Protein AF-A0A9D7MP24-F1 (afdb_monomer)

Nearest PDB structures (foldseek):
  4wk0-assembly1_A  TM=8.239E-01  e=1.417E-07  Homo sapiens
  4irz-assembly1_A  TM=7.340E-01  e=1.316E-05  Oryctolagus cuniculus
  3k6s-assembly5_E  TM=7.641E-01  e=1.380E-04  Homo sapiens
  3k6s-assembly2_C  TM=7.588E-01  e=1.305E-04  Homo sapiens
  3k6s-assembly1_A  TM=7.641E-01  e=1.380E-04  Homo sapiens

Mean predicted aligned error: 7.31 Å

Solvent-accessible surface area (backbone atoms only — not comparable to full-atom values): 7195 Å² total; per-residue (Å²): 55,63,65,81,84,46,76,63,47,64,44,49,39,21,71,38,76,70,19,12,10,23,34,35,34,32,63,41,57,94,81,53,73,94,66,66,76,42,72,37,69,39,95,43,65,56,19,21,15,14,68,39,48,44,76,37,32,30,63,82,71,83,79,21,39,14,36,34,36,25,14,64,32,26,76,66,19,10,10,31,39,33,33,25,59,34,32,90,77,58,66,73,64,68,75,42,78,48,70,40,93,44,66,49,20,43,31,41,79,45,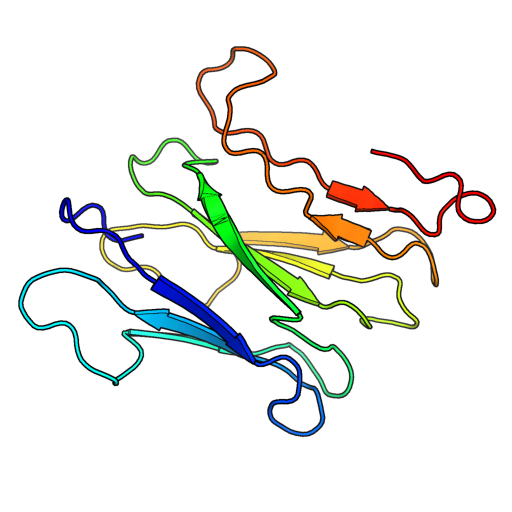93,48,83,44,55,80,88,70,83,83,37,30,37,79,48,57,30,24,44,35,34,82,85,63,65,40,45,115

Structure (mmCIF, N/CA/C/O backbone):
data_AF-A0A9D7MP24-F1
#
_entry.id   AF-A0A9D7MP24-F1
#
loop_
_atom_site.group_PDB
_atom_site.id
_atom_site.type_symbol
_atom_site.label_atom_id
_atom_site.label_alt_id
_atom_site.label_comp_id
_atom_site.label_asym_id
_atom_site.label_entity_id
_atom_site.label_seq_id
_atom_site.pdbx_PDB_ins_code
_atom_site.Cartn_x
_atom_site.Cartn_y
_atom_site.Cartn_z
_atom_site.occupancy
_atom_site.B_iso_or_equiv
_atom_site.auth_seq_id
_atom_site.auth_comp_id
_atom_site.auth_asym_id
_atom_site.auth_atom_id
_atom_site.pdbx_PDB_model_num
ATOM 1 N N . MET A 1 1 ? -8.376 2.097 7.662 1.00 73.56 1 MET A N 1
ATOM 2 C CA . MET A 1 1 ? -8.666 0.735 8.103 1.00 73.56 1 MET A CA 1
ATOM 3 C C . MET A 1 1 ? -9.767 0.889 9.137 1.00 73.56 1 MET A C 1
ATOM 5 O O . MET A 1 1 ? -9.952 2.012 9.595 1.00 73.56 1 MET A O 1
ATOM 9 N N . ASN A 1 2 ? -10.610 -0.112 9.349 1.00 84.00 2 ASN A N 1
ATOM 10 C CA . ASN A 1 2 ? -12.075 0.028 9.493 1.00 84.00 2 ASN A CA 1
ATOM 11 C C . ASN A 1 2 ? -12.616 0.881 10.678 1.00 84.00 2 ASN A C 1
ATOM 13 O O . ASN A 1 2 ? -13.832 0.991 10.835 1.00 84.00 2 ASN A O 1
ATOM 17 N N . ALA A 1 3 ? -11.738 1.485 11.484 1.00 84.50 3 ALA A N 1
ATOM 18 C CA . ALA A 1 3 ? -12.011 2.347 12.631 1.00 84.50 3 ALA A CA 1
ATOM 19 C C . ALA A 1 3 ? -12.870 1.679 13.713 1.00 84.50 3 ALA A C 1
ATOM 21 O O . ALA A 1 3 ? -13.580 2.348 14.466 1.00 84.50 3 ALA A O 1
ATOM 22 N N . ASP A 1 4 ? -12.773 0.354 13.843 1.00 87.25 4 ASP A N 1
ATOM 23 C CA . ASP A 1 4 ? -13.480 -0.411 14.873 1.00 87.25 4 ASP A CA 1
ATOM 24 C C . ASP A 1 4 ? -12.814 -0.342 16.266 1.00 87.25 4 ASP A C 1
ATOM 26 O O . ASP A 1 4 ? -13.296 -0.933 17.237 1.00 87.25 4 ASP A O 1
ATOM 30 N N . GLY A 1 5 ? -11.718 0.413 16.383 1.00 86.44 5 GLY A N 1
ATOM 31 C CA . GLY A 1 5 ? -10.936 0.566 17.608 1.00 86.44 5 GLY A CA 1
ATOM 32 C C . GLY A 1 5 ? -9.935 -0.565 17.858 1.00 86.44 5 GLY A C 1
ATOM 33 O O . GLY A 1 5 ? -9.275 -0.561 18.901 1.00 86.44 5 GLY A O 1
ATOM 34 N N . CYS A 1 6 ? -9.795 -1.509 16.927 1.00 88.12 6 CYS A N 1
ATOM 35 C CA . CYS A 1 6 ? -8.789 -2.559 16.949 1.00 88.12 6 CYS A CA 1
ATOM 36 C C . CYS A 1 6 ? -7.674 -2.270 15.927 1.00 88.12 6 CYS A C 1
ATOM 38 O O . CYS A 1 6 ? -7.926 -1.703 14.868 1.00 88.12 6 CYS A O 1
ATOM 40 N N . PRO A 1 7 ? -6.414 -2.639 16.223 1.00 89.00 7 PRO A N 1
ATOM 41 C CA . PRO A 1 7 ? -5.346 -2.552 15.233 1.00 89.00 7 PRO A CA 1
ATOM 42 C C . PRO A 1 7 ? -5.554 -3.557 14.095 1.00 89.00 7 PRO A C 1
ATOM 44 O O . PRO A 1 7 ? -5.613 -4.762 14.343 1.00 89.00 7 PRO A O 1
ATOM 47 N N . ASP A 1 8 ? -5.588 -3.054 12.867 1.00 91.38 8 ASP A N 1
ATOM 48 C CA . ASP A 1 8 ? -5.648 -3.836 11.632 1.00 91.38 8 ASP A CA 1
ATOM 49 C C . ASP A 1 8 ? -4.237 -4.193 11.120 1.00 91.38 8 ASP A C 1
ATOM 51 O O . ASP A 1 8 ? -3.2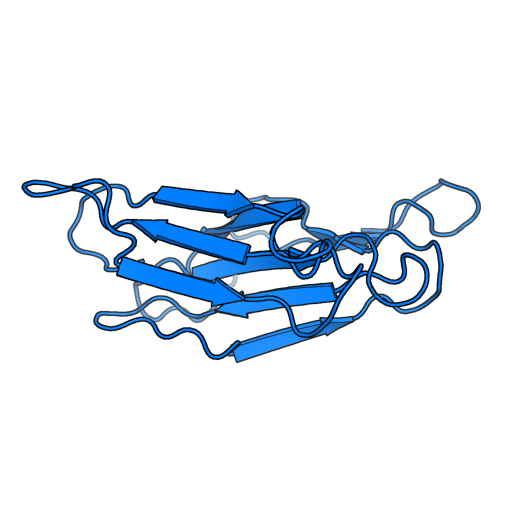34 -3.590 11.520 1.00 91.38 8 ASP A O 1
ATOM 55 N N . VAL A 1 9 ? -4.132 -5.188 10.233 1.00 92.75 9 VAL A N 1
ATOM 56 C CA . VAL A 1 9 ? -2.850 -5.709 9.725 1.00 92.75 9 VAL A CA 1
ATOM 57 C C . VAL A 1 9 ? -2.792 -5.644 8.203 1.00 92.75 9 VAL A C 1
ATOM 59 O O . VAL A 1 9 ? -3.650 -6.193 7.517 1.00 92.75 9 VAL A O 1
ATOM 62 N N . ILE A 1 10 ? -1.718 -5.057 7.668 1.00 94.31 10 ILE A N 1
ATOM 63 C CA . ILE A 1 10 ? -1.395 -5.068 6.237 1.00 94.31 10 ILE A CA 1
ATOM 64 C C . ILE A 1 10 ? -0.138 -5.907 5.975 1.00 94.31 10 ILE A C 1
ATOM 66 O O . ILE A 1 10 ? 0.874 -5.773 6.663 1.00 94.31 10 ILE A O 1
ATOM 70 N N . VAL A 1 11 ? -0.196 -6.796 4.981 1.00 95.44 11 VAL A N 1
ATOM 71 C CA . VAL A 1 11 ? 0.903 -7.707 4.625 1.00 95.44 11 VAL A CA 1
ATOM 72 C C . VAL A 1 11 ? 1.187 -7.650 3.130 1.00 95.44 11 VAL A C 1
ATOM 74 O O . VAL A 1 11 ? 0.303 -7.908 2.316 1.00 95.44 11 VAL A O 1
ATOM 77 N N . GLY A 1 12 ? 2.438 -7.375 2.766 1.00 95.56 12 GLY A N 1
ATOM 78 C CA . GLY A 1 12 ? 2.9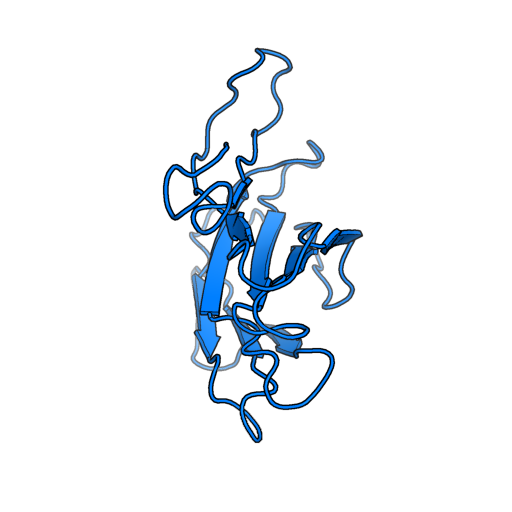23 -7.427 1.387 1.00 95.56 12 GLY A CA 1
ATOM 79 C C . GLY A 1 12 ? 3.400 -8.821 0.961 1.00 95.56 12 GLY A C 1
ATOM 80 O O . GLY A 1 12 ? 3.993 -9.563 1.744 1.00 95.56 12 GLY A O 1
ATOM 81 N N . ALA A 1 13 ? 3.167 -9.176 -0.301 1.00 96.81 13 ALA A N 1
ATOM 82 C CA . ALA A 1 13 ? 3.636 -10.403 -0.942 1.00 96.81 13 ALA A CA 1
ATOM 83 C C . ALA A 1 13 ? 4.104 -10.114 -2.376 1.00 96.81 13 ALA A C 1
ATOM 85 O O . ALA A 1 13 ? 3.481 -10.529 -3.357 1.00 96.81 13 ALA A O 1
ATOM 86 N N . TYR A 1 14 ? 5.220 -9.398 -2.490 1.00 94.44 14 TYR A N 1
ATOM 87 C CA . TYR A 1 14 ? 5.747 -8.892 -3.759 1.00 94.44 14 TYR A CA 1
ATOM 88 C C . TYR A 1 14 ? 6.079 -9.971 -4.802 1.00 94.44 14 TYR A C 1
ATOM 90 O O . TYR A 1 14 ? 5.935 -9.723 -5.993 1.00 94.44 14 TYR A O 1
ATOM 98 N N . SER A 1 15 ? 6.444 -11.194 -4.395 1.00 95.81 15 SER A N 1
ATOM 99 C CA . SER A 1 15 ? 6.733 -12.300 -5.330 1.00 95.81 15 SER A CA 1
ATOM 100 C C . SER A 1 15 ? 5.494 -13.056 -5.831 1.00 95.81 15 SER A C 1
ATOM 102 O O . SER A 1 15 ? 5.625 -14.045 -6.556 1.00 95.81 15 SER A O 1
ATOM 104 N N . TYR A 1 16 ? 4.277 -12.653 -5.445 1.00 97.12 16 TYR A N 1
ATOM 105 C CA . TYR A 1 16 ? 3.057 -13.342 -5.872 1.00 97.12 16 TYR A CA 1
ATOM 106 C C . TYR A 1 16 ? 2.886 -13.311 -7.399 1.00 97.12 16 TYR A C 1
ATOM 108 O O . TYR A 1 16 ? 3.014 -12.259 -8.019 1.00 97.12 16 TYR A O 1
ATOM 116 N N . GLY A 1 17 ? 2.531 -14.456 -7.997 1.00 94.69 17 GLY A N 1
ATOM 117 C CA . GLY A 1 17 ? 2.087 -14.544 -9.392 1.00 94.69 17 GLY A CA 1
ATOM 118 C C . GLY A 1 17 ? 3.085 -13.965 -10.397 1.00 94.69 17 GLY A C 1
ATOM 119 O O . GLY A 1 17 ? 2.761 -12.996 -11.073 1.00 94.69 17 GLY A O 1
ATOM 120 N N . ASN A 1 18 ? 4.290 -14.538 -10.491 1.00 95.50 18 ASN A N 1
ATOM 121 C CA . ASN A 1 18 ? 5.389 -14.021 -11.326 1.00 95.50 18 ASN A CA 1
ATOM 122 C C . ASN A 1 18 ? 5.719 -12.558 -11.003 1.00 95.50 18 ASN A C 1
ATOM 124 O O . ASN A 1 18 ? 5.756 -11.708 -11.890 1.00 95.50 18 ASN A O 1
ATOM 128 N N . ASN A 1 19 ? 5.880 -12.267 -9.710 1.00 95.19 19 ASN A N 1
ATOM 129 C CA . ASN A 1 19 ? 6.183 -10.926 -9.217 1.00 95.19 19 ASN A CA 1
ATOM 130 C C . ASN A 1 19 ? 5.143 -9.867 -9.624 1.00 95.19 19 ASN A C 1
ATOM 132 O O . ASN A 1 19 ? 5.448 -8.678 -9.657 1.00 95.19 19 ASN A O 1
ATOM 136 N N . THR A 1 20 ? 3.905 -10.277 -9.926 1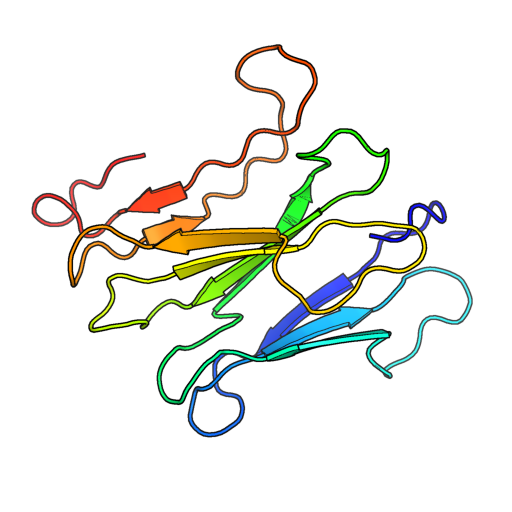.00 95.88 20 THR A N 1
ATOM 137 C CA . THR A 1 20 ? 2.790 -9.329 -10.030 1.00 95.88 20 THR A CA 1
ATOM 138 C C . THR A 1 20 ? 2.592 -8.618 -8.696 1.00 95.88 20 THR A C 1
ATOM 140 O O . THR A 1 20 ? 2.409 -7.406 -8.646 1.00 95.88 20 THR A O 1
ATOM 143 N N . GLY A 1 21 ? 2.719 -9.376 -7.606 1.00 97.44 21 GLY A N 1
ATOM 144 C CA . GLY A 1 21 ? 2.671 -8.854 -6.253 1.00 97.44 21 GLY A CA 1
ATOM 145 C C . GLY A 1 21 ? 1.251 -8.668 -5.717 1.00 97.44 21 GLY A C 1
ATOM 146 O O . GLY A 1 21 ? 0.277 -8.549 -6.468 1.00 97.44 21 GLY A O 1
ATOM 147 N N . ARG A 1 22 ? 1.128 -8.694 -4.388 1.00 97.69 22 ARG A N 1
ATOM 148 C CA . ARG A 1 22 ? -0.126 -8.502 -3.645 1.00 97.69 22 ARG A CA 1
ATOM 149 C C . ARG A 1 22 ? 0.102 -7.782 -2.325 1.00 97.69 22 ARG A C 1
ATOM 151 O O . ARG A 1 22 ? 1.172 -7.904 -1.735 1.00 97.69 22 ARG A O 1
ATOM 158 N N . ALA A 1 23 ? -0.946 -7.134 -1.833 1.00 97.50 23 ALA A N 1
ATOM 159 C CA . ALA A 1 23 ? -1.081 -6.729 -0.443 1.00 97.50 23 ALA A CA 1
ATOM 160 C C . ALA A 1 23 ? -2.399 -7.276 0.126 1.00 97.50 23 ALA A C 1
ATOM 162 O O . ALA A 1 23 ? -3.417 -7.316 -0.569 1.00 97.50 23 ALA A O 1
ATOM 163 N N . TYR A 1 24 ? -2.355 -7.725 1.375 1.00 97.19 24 TYR A N 1
ATOM 164 C CA . TYR A 1 24 ? -3.475 -8.322 2.096 1.00 97.19 24 TYR A CA 1
ATOM 165 C C . TYR A 1 24 ? -3.783 -7.483 3.326 1.00 97.19 24 TYR A C 1
ATOM 167 O O . TYR A 1 24 ? -2.876 -7.237 4.122 1.00 97.19 24 TYR A O 1
ATOM 175 N N . LEU A 1 25 ? -5.040 -7.090 3.482 1.00 95.44 25 LEU A N 1
ATOM 176 C CA . LEU A 1 25 ? -5.561 -6.457 4.687 1.00 95.44 25 LEU A CA 1
ATOM 177 C C . LEU A 1 25 ? -6.318 -7.498 5.510 1.00 95.44 25 LEU A C 1
ATOM 179 O O . LEU A 1 25 ? -7.112 -8.261 4.957 1.00 95.44 25 LEU A O 1
ATOM 183 N N . TYR A 1 26 ? -6.077 -7.486 6.813 1.00 94.94 26 TYR A N 1
ATOM 184 C CA . TYR A 1 26 ? -6.811 -8.252 7.809 1.00 94.94 26 TYR A CA 1
ATOM 185 C C . TYR A 1 26 ? -7.321 -7.283 8.870 1.00 94.94 26 TYR A C 1
ATOM 187 O O . TYR A 1 26 ? -6.524 -6.539 9.451 1.00 94.94 26 TYR A O 1
ATOM 195 N N . PHE A 1 27 ? -8.622 -7.298 9.126 1.00 93.56 27 PHE A N 1
ATOM 196 C CA . PHE A 1 27 ? -9.220 -6.551 10.213 1.00 93.56 27 PHE A CA 1
ATOM 197 C C . PHE A 1 27 ? -8.881 -7.202 11.550 1.00 93.56 27 PHE A C 1
ATOM 199 O O . PHE A 1 27 ? -8.869 -8.428 11.705 1.00 93.56 27 PHE A O 1
ATOM 206 N N . GLY A 1 28 ? -8.541 -6.358 12.514 1.00 91.62 28 GLY A N 1
ATOM 207 C CA . GLY A 1 28 ? -8.189 -6.770 13.856 1.00 91.62 28 GLY A CA 1
ATOM 208 C C . GLY A 1 28 ? -9.398 -7.138 14.710 1.00 91.62 28 GLY A C 1
ATOM 209 O O . GLY A 1 28 ? -10.537 -7.254 14.267 1.00 91.62 28 GLY A O 1
ATOM 210 N N . GLY A 1 29 ? -9.138 -7.308 16.004 1.00 90.75 29 GLY A N 1
ATOM 211 C CA . GLY A 1 29 ? -10.193 -7.447 17.002 1.00 90.75 29 GLY A CA 1
ATOM 212 C C . GLY A 1 29 ? -10.713 -8.869 17.200 1.00 90.75 29 GLY A C 1
ATOM 213 O O . GLY A 1 29 ? -10.054 -9.872 16.917 1.00 90.75 29 GLY A O 1
ATOM 214 N N . ASN A 1 30 ? -11.893 -8.962 17.816 1.00 88.19 30 ASN A N 1
ATOM 215 C CA . ASN A 1 30 ? -12.472 -10.244 18.200 1.00 88.19 30 ASN A CA 1
ATOM 216 C C . ASN A 1 30 ? -13.083 -10.939 16.979 1.00 88.19 30 ASN A C 1
ATOM 218 O O . ASN A 1 30 ? -14.106 -10.494 16.467 1.00 88.19 30 ASN A O 1
ATOM 222 N N . GLY A 1 31 ? -12.487 -12.055 16.564 1.00 84.56 31 GLY A N 1
ATOM 223 C CA . GLY A 1 31 ? -12.873 -12.758 15.339 1.00 84.56 31 GLY A CA 1
ATOM 224 C C . GLY A 1 31 ? -11.868 -12.625 14.200 1.00 84.56 31 GLY A C 1
ATOM 225 O O . GLY A 1 31 ? -12.124 -13.197 13.148 1.00 84.56 31 GLY A O 1
ATOM 226 N N . MET A 1 32 ? -10.729 -11.952 14.422 1.00 91.00 32 MET A N 1
ATOM 227 C CA . MET A 1 32 ? -9.598 -11.989 13.495 1.00 91.00 32 MET A CA 1
ATOM 228 C C . MET A 1 32 ? -9.236 -13.440 13.153 1.00 91.00 32 MET A C 1
ATOM 230 O O . MET A 1 32 ? -9.070 -14.283 14.045 1.00 91.00 32 MET A O 1
ATOM 234 N N . ASP A 1 33 ? -9.088 -13.719 11.863 1.00 94.12 33 ASP A N 1
ATOM 235 C CA . ASP A 1 33 ? -8.690 -15.021 11.347 1.00 94.12 33 ASP A CA 1
ATOM 236 C C . ASP A 1 33 ? -7.584 -14.889 10.281 1.00 94.12 33 ASP A C 1
ATOM 238 O O . ASP A 1 33 ? -6.861 -13.894 10.223 1.00 94.12 33 ASP A O 1
ATOM 242 N N . ASN A 1 34 ? -7.356 -15.954 9.510 1.00 92.94 34 ASN A N 1
ATOM 243 C CA . ASN A 1 34 ? -6.347 -15.992 8.451 1.00 92.94 34 ASN A CA 1
ATOM 244 C C . ASN A 1 34 ? -6.937 -15.812 7.043 1.00 92.94 34 ASN A C 1
ATOM 246 O O . ASN A 1 34 ? -6.268 -16.133 6.055 1.00 92.94 34 ASN A O 1
ATOM 250 N N . VAL A 1 35 ? -8.178 -15.344 6.943 1.00 95.56 35 VAL A N 1
ATOM 251 C CA . VAL A 1 35 ? -8.834 -14.976 5.695 1.00 95.56 35 VAL A CA 1
ATOM 252 C C . VAL A 1 35 ? -8.656 -13.474 5.518 1.00 95.56 35 VAL A C 1
ATOM 254 O O . VAL A 1 35 ? -9.019 -12.690 6.380 1.00 95.56 35 VAL A O 1
ATOM 257 N N . ALA A 1 36 ? -8.048 -13.066 4.406 1.00 95.62 36 ALA A N 1
ATOM 258 C CA . ALA A 1 36 ? -7.868 -11.647 4.128 1.00 95.62 36 ALA A CA 1
ATOM 259 C C . ALA A 1 36 ? -9.224 -10.986 3.858 1.00 95.62 36 ALA A C 1
ATOM 261 O O . ALA A 1 36 ? -9.974 -11.456 2.997 1.00 95.62 36 ALA A O 1
ATOM 262 N N . ASP A 1 37 ? -9.490 -9.876 4.540 1.00 95.00 37 ASP A N 1
ATOM 263 C CA . ASP A 1 37 ? -10.690 -9.062 4.346 1.00 95.00 37 ASP A CA 1
ATOM 264 C C . ASP A 1 37 ? -10.640 -8.291 3.027 1.00 95.00 37 ASP A C 1
ATOM 266 O O . ASP A 1 37 ? -11.659 -8.109 2.360 1.00 95.00 37 ASP A O 1
ATOM 270 N N . LEU A 1 38 ? -9.438 -7.885 2.608 1.00 96.38 38 LEU A N 1
ATOM 271 C CA . LEU A 1 38 ? -9.218 -7.233 1.324 1.00 96.38 38 LEU A CA 1
ATOM 272 C C . LEU A 1 38 ? -7.901 -7.686 0.691 1.00 96.38 38 LEU A C 1
ATOM 274 O O . LEU A 1 38 ? -6.874 -7.839 1.355 1.00 96.38 38 LEU A O 1
ATOM 278 N N . ILE A 1 39 ? -7.933 -7.884 -0.629 1.00 97.75 39 ILE A N 1
ATOM 279 C CA . ILE A 1 39 ? -6.765 -8.251 -1.431 1.00 97.75 39 ILE A CA 1
ATOM 280 C C . ILE A 1 39 ? -6.581 -7.219 -2.541 1.00 97.75 39 ILE A C 1
ATOM 282 O O . ILE A 1 39 ? -7.408 -7.108 -3.450 1.00 97.75 39 ILE A O 1
ATOM 286 N N . ME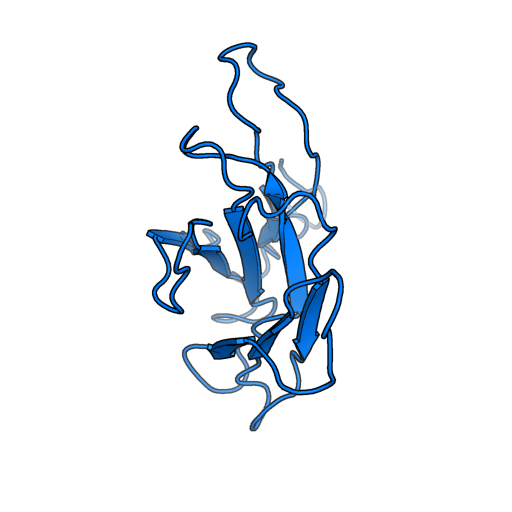T A 1 40 ? -5.446 -6.530 -2.504 1.00 97.88 40 MET A N 1
ATOM 287 C CA . MET A 1 40 ? -4.967 -5.655 -3.572 1.00 97.88 40 MET A CA 1
ATOM 288 C C . MET A 1 40 ? -3.929 -6.419 -4.397 1.00 97.88 40 MET A C 1
ATOM 290 O O . MET A 1 40 ? -3.036 -7.063 -3.841 1.00 97.88 40 MET A O 1
ATOM 294 N N . THR A 1 41 ? -4.054 -6.402 -5.724 1.00 97.06 41 THR A N 1
ATOM 295 C CA . THR A 1 41 ? -3.154 -7.127 -6.640 1.00 97.06 41 THR A CA 1
ATOM 296 C C . THR A 1 41 ? -2.492 -6.142 -7.591 1.00 97.06 41 THR A C 1
ATOM 298 O O . THR A 1 41 ? -3.164 -5.246 -8.092 1.00 97.06 41 THR A O 1
ATOM 301 N N . GLY A 1 42 ? -1.194 -6.322 -7.842 1.00 94.50 42 GLY A N 1
ATOM 302 C CA . GLY A 1 42 ? -0.457 -5.486 -8.785 1.00 94.50 42 GLY A CA 1
ATOM 303 C C . GLY A 1 42 ? -0.976 -5.589 -10.221 1.00 94.50 42 GLY A C 1
ATOM 304 O O . GLY A 1 42 ? -1.630 -6.559 -10.606 1.00 94.50 42 GLY A O 1
ATOM 305 N N . GLU A 1 43 ? -0.665 -4.571 -11.021 1.00 92.88 43 GLU A N 1
ATOM 306 C CA . GLU A 1 43 ? -1.219 -4.383 -12.368 1.00 92.88 43 GLU A CA 1
ATOM 307 C C . GLU A 1 43 ? -0.624 -5.335 -13.422 1.00 92.88 43 GLU A C 1
ATOM 309 O O . GLU A 1 43 ? -1.252 -5.590 -14.452 1.00 92.88 43 GLU A O 1
ATOM 314 N N . GLY A 1 44 ? 0.574 -5.880 -13.187 1.00 90.81 44 GLY A N 1
ATOM 315 C CA . GLY A 1 44 ? 1.256 -6.759 -14.136 1.00 90.81 44 GLY A CA 1
ATOM 316 C C . GLY A 1 44 ? 2.467 -7.478 -13.549 1.00 90.81 44 GLY A C 1
ATOM 317 O O . GLY A 1 44 ? 2.912 -7.159 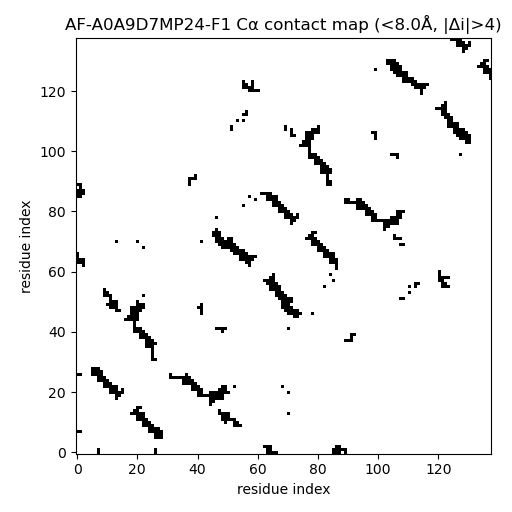-12.453 1.00 90.81 44 GLY A O 1
ATOM 318 N N . ILE A 1 45 ? 2.990 -8.458 -14.289 1.00 93.44 45 ILE A N 1
ATOM 319 C CA . ILE A 1 45 ? 4.163 -9.261 -13.904 1.00 93.44 45 ILE A CA 1
ATOM 320 C C . ILE A 1 45 ? 5.408 -8.395 -13.683 1.00 93.44 45 ILE A C 1
ATOM 322 O O . ILE A 1 45 ? 5.547 -7.342 -14.302 1.00 93.44 45 ILE A O 1
ATOM 326 N N . ASP A 1 46 ? 6.317 -8.852 -12.820 1.00 90.88 46 ASP A N 1
ATOM 327 C CA . ASP A 1 46 ? 7.575 -8.151 -12.510 1.00 90.88 46 ASP A CA 1
ATOM 328 C C . ASP A 1 46 ? 7.397 -6.701 -12.027 1.00 90.88 46 ASP A C 1
ATOM 330 O O . ASP A 1 46 ? 8.292 -5.880 -12.162 1.00 90.88 46 ASP A O 1
ATOM 334 N N . ASN A 1 47 ? 6.249 -6.378 -11.422 1.00 89.81 47 ASN A N 1
ATOM 335 C CA . ASN A 1 47 ? 5.982 -5.064 -10.820 1.00 89.81 47 ASN A CA 1
ATOM 336 C C . ASN A 1 47 ? 6.325 -5.026 -9.323 1.00 89.81 47 ASN A C 1
ATOM 338 O O . ASN A 1 47 ? 6.562 -3.955 -8.770 1.00 89.81 47 ASN A O 1
ATOM 342 N N . TYR A 1 48 ? 6.347 -6.189 -8.662 1.00 92.88 48 TYR A N 1
ATOM 343 C CA . TYR A 1 48 ? 6.683 -6.344 -7.246 1.00 92.88 48 TYR A CA 1
ATOM 344 C C . TYR A 1 48 ? 5.765 -5.521 -6.323 1.00 92.88 48 TYR A C 1
ATOM 346 O O . TYR A 1 48 ? 6.200 -4.966 -5.315 1.00 92.88 48 TYR A O 1
ATOM 354 N N . PHE A 1 49 ? 4.468 -5.445 -6.653 1.00 95.00 49 PHE A N 1
ATOM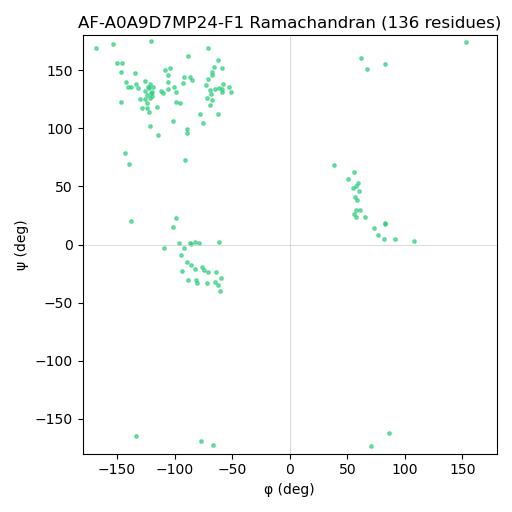 355 C CA . PHE A 1 49 ? 3.464 -4.776 -5.821 1.00 95.00 49 PHE A CA 1
ATOM 356 C C . PHE A 1 49 ? 3.386 -5.399 -4.419 1.00 95.00 49 PHE A C 1
ATOM 358 O O . PHE A 1 49 ? 3.330 -6.620 -4.264 1.00 95.00 49 PHE A O 1
ATOM 365 N N . GLY A 1 50 ? 3.356 -4.568 -3.382 1.00 94.12 50 GLY A N 1
ATOM 366 C CA . GLY A 1 50 ? 3.455 -5.031 -1.999 1.00 94.12 50 GLY A CA 1
ATOM 367 C C . GLY A 1 50 ? 4.894 -5.277 -1.545 1.00 94.12 50 GLY A C 1
ATOM 368 O O . GLY A 1 50 ? 5.098 -5.977 -0.555 1.00 94.12 50 GLY A O 1
ATOM 369 N N . ALA A 1 51 ? 5.893 -4.721 -2.243 1.00 90.75 51 ALA A N 1
ATOM 370 C CA . ALA A 1 51 ? 7.266 -4.622 -1.733 1.00 90.75 51 ALA A CA 1
ATOM 371 C C . ALA A 1 51 ? 7.318 -3.747 -0.472 1.00 90.75 51 ALA A C 1
ATOM 373 O O . ALA A 1 51 ? 8.033 -4.048 0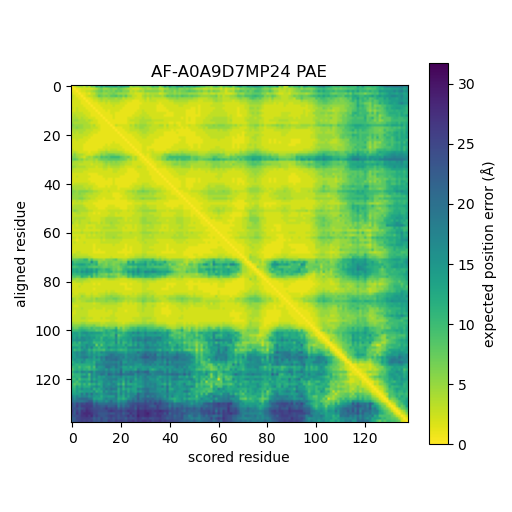.482 1.00 90.75 51 ALA A O 1
ATOM 374 N N . TYR A 1 52 ? 6.464 -2.723 -0.449 1.00 88.25 52 TYR A N 1
ATOM 375 C CA . TYR A 1 52 ? 6.155 -1.914 0.718 1.00 88.25 52 TYR A CA 1
ATOM 376 C C . TYR A 1 52 ? 4.641 -1.919 0.910 1.00 88.25 52 TYR A C 1
ATOM 378 O O . TYR A 1 52 ? 3.910 -1.726 -0.058 1.00 88.25 52 TYR A O 1
ATOM 386 N N . ALA A 1 53 ? 4.162 -2.160 2.126 1.00 91.12 53 ALA A N 1
ATOM 387 C CA . ALA A 1 53 ? 2.745 -2.082 2.462 1.00 91.12 53 ALA A CA 1
ATOM 388 C C . ALA A 1 53 ? 2.616 -1.597 3.908 1.00 91.12 53 ALA A C 1
ATOM 390 O O . ALA A 1 53 ? 3.208 -2.202 4.804 1.00 91.12 53 ALA A O 1
ATOM 391 N N . ASN A 1 54 ? 1.908 -0.490 4.128 1.00 89.25 54 ASN A N 1
ATOM 392 C CA . ASN A 1 54 ? 1.769 0.128 5.447 1.00 89.25 54 ASN A CA 1
ATOM 393 C C . ASN A 1 54 ? 0.461 0.929 5.560 1.00 89.25 54 ASN A C 1
ATOM 395 O O . ASN A 1 54 ? -0.250 1.112 4.571 1.00 89.25 54 ASN A O 1
ATOM 399 N N . THR A 1 55 ? 0.163 1.410 6.766 1.00 86.88 55 THR A N 1
ATOM 400 C CA . THR A 1 55 ? -0.790 2.509 6.964 1.00 86.88 55 THR A CA 1
ATOM 401 C C . THR A 1 55 ? -0.178 3.818 6.461 1.00 86.88 55 THR A C 1
ATOM 403 O O . THR A 1 55 ? 1.030 4.025 6.605 1.00 86.88 55 THR A O 1
ATOM 406 N N . ALA A 1 56 ? -0.998 4.666 5.848 1.00 84.88 56 ALA A N 1
ATOM 407 C CA . ALA A 1 56 ? -0.638 6.017 5.421 1.00 84.88 56 ALA A CA 1
ATOM 408 C C . ALA A 1 56 ? -1.057 7.087 6.449 1.00 84.88 56 ALA A C 1
ATOM 410 O O . ALA A 1 56 ? -0.864 8.272 6.208 1.00 84.88 56 ALA A O 1
ATOM 411 N N . GLY A 1 57 ? -1.653 6.677 7.577 1.00 86.00 57 GLY A N 1
ATOM 412 C CA . GLY A 1 57 ? -2.437 7.596 8.400 1.00 86.00 57 GLY A CA 1
ATOM 413 C C . GLY A 1 57 ? -3.744 7.968 7.699 1.00 86.00 57 GLY A C 1
ATOM 414 O O . GLY A 1 57 ? -4.090 7.365 6.696 1.00 86.00 57 GLY A O 1
ATOM 415 N N . ASP A 1 58 ? -4.502 8.899 8.256 1.00 88.31 58 ASP A N 1
ATOM 416 C CA . ASP A 1 58 ? -5.730 9.407 7.630 1.00 88.31 58 ASP A CA 1
ATOM 417 C C . ASP A 1 58 ? -5.353 10.606 6.740 1.00 88.31 58 ASP A C 1
ATOM 419 O O . ASP A 1 58 ? -5.133 11.713 7.241 1.00 88.31 58 ASP A O 1
ATOM 423 N N . VAL A 1 59 ? -5.151 10.358 5.441 1.00 87.19 59 VAL A N 1
ATOM 424 C CA . VAL A 1 59 ? -4.662 11.353 4.469 1.00 87.19 59 VAL A CA 1
ATOM 425 C C . VAL A 1 59 ? -5.801 12.136 3.821 1.00 87.19 59 VAL A C 1
ATOM 427 O O . VAL A 1 59 ? -5.566 13.176 3.206 1.00 87.19 59 VAL A O 1
ATOM 430 N N . ASN A 1 60 ? -7.040 11.656 3.949 1.00 88.62 60 ASN A N 1
ATOM 431 C CA . ASN A 1 60 ? -8.233 12.321 3.426 1.00 88.62 60 ASN A CA 1
ATOM 432 C C . ASN A 1 60 ? -9.143 12.913 4.531 1.00 88.62 60 ASN A C 1
ATOM 434 O O . ASN A 1 60 ? -10.115 13.602 4.204 1.00 88.62 60 ASN A O 1
ATOM 438 N N . ASN A 1 61 ? -8.795 12.709 5.808 1.00 88.00 61 ASN A N 1
ATOM 439 C CA . ASN A 1 61 ? -9.498 13.156 7.017 1.00 88.00 61 ASN A CA 1
ATOM 440 C C . ASN A 1 61 ? -10.950 12.668 7.094 1.00 88.00 61 ASN A C 1
ATOM 442 O O . ASN A 1 61 ? -11.866 13.414 7.463 1.00 88.00 61 ASN A O 1
ATOM 446 N N . ASP A 1 62 ? -11.177 11.414 6.711 1.00 90.00 62 ASP A N 1
ATOM 447 C CA . ASP A 1 62 ? -12.482 10.765 6.813 1.00 90.00 62 ASP A CA 1
ATOM 448 C C . ASP A 1 62 ? -12.683 10.003 8.138 1.00 90.00 62 ASP A C 1
ATOM 450 O O . ASP A 1 62 ? -13.783 9.510 8.422 1.00 90.00 62 ASP A O 1
ATOM 454 N N . GLY A 1 63 ? -11.654 9.975 8.988 1.00 89.75 63 GLY A N 1
ATOM 455 C CA . GLY A 1 63 ? -11.620 9.289 10.273 1.00 89.75 63 GLY A CA 1
ATOM 456 C C . GLY A 1 63 ? -11.095 7.855 10.198 1.00 89.75 63 GLY A C 1
ATOM 457 O O . GLY A 1 63 ? -11.127 7.157 11.219 1.00 89.75 63 GLY A O 1
ATOM 458 N N . TYR A 1 64 ? -10.626 7.392 9.037 1.00 91.19 64 TYR A N 1
ATOM 459 C CA . TYR A 1 64 ? -10.110 6.044 8.825 1.00 91.19 64 TYR A CA 1
ATOM 460 C C . TYR A 1 64 ? -8.665 6.096 8.320 1.00 91.19 64 TYR A C 1
ATOM 462 O O . TYR A 1 64 ? -8.332 6.820 7.402 1.00 91.19 64 TYR A O 1
ATOM 470 N N . SER A 1 65 ? -7.773 5.265 8.872 1.00 90.12 65 SER A N 1
ATOM 471 C CA . SER A 1 65 ? -6.382 5.259 8.385 1.00 90.12 65 SER A CA 1
ATOM 472 C C . SER A 1 65 ? -6.254 4.676 6.974 1.00 90.12 65 SER A C 1
ATOM 474 O O . SER A 1 65 ? -6.533 3.504 6.752 1.00 90.12 65 SER A O 1
ATOM 476 N N . ASP A 1 66 ? -5.764 5.423 6.018 1.00 91.81 66 ASP A N 1
ATOM 477 C CA . ASP A 1 66 ? -5.554 4.978 4.652 1.00 91.81 66 ASP A CA 1
ATOM 478 C C . ASP A 1 66 ? -4.395 3.979 4.533 1.00 91.81 66 ASP A C 1
ATOM 480 O O . ASP A 1 66 ? -3.636 3.708 5.471 1.00 91.81 66 ASP A O 1
ATOM 484 N N . ILE A 1 67 ? -4.285 3.362 3.362 1.00 93.06 67 ILE A N 1
ATOM 485 C CA . ILE A 1 67 ? -3.339 2.291 3.065 1.00 93.06 67 ILE A CA 1
ATOM 486 C C . ILE A 1 67 ? -2.418 2.759 1.954 1.00 93.06 67 ILE A C 1
ATOM 488 O O . ILE A 1 67 ? -2.867 3.270 0.933 1.00 93.06 67 ILE A O 1
ATOM 492 N N . ILE A 1 68 ? -1.127 2.503 2.118 1.00 92.00 68 ILE A N 1
ATOM 493 C CA . ILE A 1 68 ? -0.111 2.788 1.114 1.00 92.00 68 ILE A CA 1
ATOM 494 C C . ILE A 1 68 ? 0.603 1.505 0.708 1.00 92.00 68 ILE A C 1
ATOM 496 O O . ILE A 1 68 ? 1.066 0.729 1.550 1.00 92.00 68 ILE A O 1
ATOM 500 N N . VAL A 1 69 ? 0.704 1.274 -0.601 1.00 93.38 69 VAL A N 1
ATOM 501 C CA . VAL A 1 69 ? 1.375 0.102 -1.170 1.00 93.38 69 VAL A CA 1
ATOM 502 C C . VAL A 1 69 ? 2.333 0.528 -2.275 1.00 93.38 69 VAL A C 1
ATOM 504 O O . VAL A 1 69 ? 1.982 1.330 -3.132 1.00 93.38 69 VAL A O 1
ATOM 507 N N . GLY A 1 70 ? 3.550 -0.010 -2.271 1.00 91.50 70 GLY A N 1
ATOM 508 C CA . GLY A 1 70 ? 4.573 0.255 -3.281 1.00 91.50 70 GLY A CA 1
ATOM 509 C C . GLY A 1 70 ? 4.823 -0.929 -4.218 1.00 91.50 70 GLY A C 1
ATOM 510 O O . GLY A 1 70 ? 4.686 -2.090 -3.824 1.00 91.50 70 GLY A O 1
ATOM 511 N N . ALA A 1 71 ? 5.226 -0.619 -5.448 1.00 91.12 71 ALA A N 1
ATOM 512 C CA . ALA A 1 71 ? 5.676 -1.546 -6.483 1.00 91.12 71 ALA A CA 1
ATOM 513 C C . ALA A 1 71 ? 7.109 -1.169 -6.900 1.00 91.12 71 ALA A C 1
ATOM 515 O O . ALA A 1 71 ? 7.299 -0.182 -7.611 1.00 91.12 71 ALA A O 1
ATOM 516 N N . ASP A 1 72 ? 8.097 -1.919 -6.400 1.00 81.31 72 ASP A N 1
ATOM 517 C CA . ASP A 1 72 ? 9.523 -1.529 -6.351 1.00 81.31 72 ASP A CA 1
ATOM 518 C C . ASP A 1 72 ? 10.330 -1.836 -7.629 1.00 81.31 72 ASP A C 1
ATOM 520 O O . ASP A 1 72 ? 11.521 -1.567 -7.699 1.00 81.31 72 ASP A O 1
ATOM 524 N N . GLU A 1 73 ? 9.695 -2.402 -8.655 1.00 77.88 73 GLU A N 1
ATOM 525 C CA . GLU A 1 73 ? 10.350 -2.680 -9.946 1.00 77.88 73 GLU A CA 1
ATOM 526 C C . GLU A 1 73 ? 9.447 -2.332 -11.134 1.00 77.88 73 GLU A C 1
ATOM 528 O O . GLU A 1 73 ? 9.638 -2.798 -12.259 1.00 77.88 73 GLU A O 1
ATOM 533 N N . PHE A 1 74 ? 8.441 -1.485 -10.901 1.00 72.88 74 PHE A N 1
ATOM 534 C CA . PHE A 1 74 ? 7.631 -0.973 -11.998 1.00 72.88 74 PHE A CA 1
ATOM 535 C C . PHE A 1 74 ? 8.525 -0.231 -13.006 1.00 72.88 74 PHE A C 1
ATOM 537 O O . PHE A 1 74 ? 9.326 0.608 -12.597 1.00 72.88 74 PHE A O 1
ATOM 544 N N . ASP A 1 75 ? 8.370 -0.562 -14.294 1.00 73.62 75 ASP A N 1
ATOM 545 C CA . ASP A 1 75 ? 9.045 0.044 -15.455 1.00 73.62 75 ASP A CA 1
ATOM 546 C C . ASP A 1 75 ? 10.523 0.414 -15.222 1.00 73.62 75 ASP A C 1
ATOM 548 O O . ASP A 1 75 ? 10.901 1.581 -15.195 1.00 73.62 75 ASP A O 1
ATOM 552 N N . HIS A 1 76 ? 11.385 -0.597 -15.066 1.00 76.88 76 HIS A N 1
ATOM 553 C CA . HIS A 1 76 ? 12.833 -0.405 -14.875 1.00 76.88 76 HIS A CA 1
ATOM 554 C C . HIS A 1 76 ? 13.167 0.424 -13.620 1.00 76.88 76 HIS A C 1
ATOM 556 O O . HIS A 1 76 ? 13.983 1.351 -13.657 1.00 76.88 76 HIS A O 1
ATOM 562 N N . SER A 1 77 ? 12.514 0.086 -12.507 1.00 75.56 77 SER A N 1
ATOM 563 C CA . SER A 1 77 ? 12.691 0.727 -11.201 1.00 75.56 77 SER A CA 1
ATOM 564 C C . SER A 1 77 ? 12.346 2.231 -11.185 1.00 75.56 77 SER A C 1
ATOM 566 O O . SER A 1 77 ? 12.920 3.001 -10.407 1.00 75.56 77 SER A O 1
ATOM 568 N N . THR A 1 78 ? 11.415 2.685 -12.043 1.00 74.69 78 THR A N 1
ATOM 569 C CA . THR A 1 78 ? 10.717 3.967 -11.807 1.00 74.69 78 THR A CA 1
ATOM 570 C C . THR A 1 78 ? 9.875 3.876 -10.539 1.00 74.69 78 THR A C 1
ATOM 572 O O . THR A 1 78 ? 9.726 4.862 -9.831 1.00 74.69 78 THR A O 1
ATOM 575 N N . ASN A 1 79 ? 9.355 2.680 -10.247 1.00 85.50 79 ASN A N 1
ATOM 576 C CA . ASN A 1 79 ? 8.454 2.355 -9.146 1.00 85.50 79 ASN A CA 1
ATOM 577 C C . ASN A 1 79 ? 7.102 3.088 -9.204 1.00 85.50 79 ASN A C 1
ATOM 579 O O . ASN A 1 79 ? 6.920 4.110 -9.872 1.00 85.50 79 ASN A O 1
ATOM 583 N N . LYS A 1 80 ? 6.122 2.534 -8.488 1.00 89.19 80 LYS A N 1
ATOM 584 C CA . LYS A 1 80 ? 4.802 3.139 -8.274 1.00 89.19 80 LYS A CA 1
ATOM 585 C C . LYS A 1 80 ? 4.399 3.047 -6.812 1.00 89.19 80 LYS A C 1
ATOM 587 O O . LYS A 1 80 ? 4.714 2.064 -6.143 1.00 89.19 80 LYS A O 1
ATOM 592 N N . VAL A 1 81 ? 3.648 4.037 -6.350 1.00 90.44 81 VAL A N 1
ATOM 593 C CA . VAL A 1 81 ? 3.010 4.058 -5.032 1.00 90.44 81 VAL A CA 1
ATOM 594 C C . VAL A 1 81 ? 1.511 4.239 -5.218 1.00 90.44 81 VAL A C 1
ATOM 596 O O . VAL A 1 81 ? 1.070 5.057 -6.019 1.00 90.44 81 VAL A O 1
ATOM 599 N N . TYR A 1 82 ? 0.739 3.461 -4.477 1.00 93.00 82 TYR A N 1
ATOM 600 C CA . TYR A 1 82 ? -0.713 3.426 -4.516 1.00 93.00 82 TYR A CA 1
ATOM 601 C C . TYR A 1 82 ? -1.233 3.797 -3.131 1.00 93.00 82 TYR A C 1
ATOM 603 O O . TYR A 1 82 ? -0.760 3.228 -2.144 1.00 93.00 82 TYR A O 1
ATOM 611 N N . ILE A 1 83 ? -2.193 4.715 -3.068 1.00 93.31 83 ILE A N 1
ATOM 612 C CA . ILE A 1 83 ? -2.986 5.001 -1.873 1.00 93.31 83 ILE A CA 1
ATOM 613 C C . ILE A 1 83 ? -4.376 4.412 -2.080 1.00 93.31 83 ILE A C 1
ATOM 615 O O . ILE A 1 83 ? -4.973 4.597 -3.142 1.00 93.31 83 ILE A O 1
ATOM 619 N N . TYR A 1 84 ? -4.862 3.715 -1.064 1.00 95.44 84 TYR A N 1
ATOM 620 C CA . TYR A 1 84 ? -6.231 3.232 -0.961 1.00 95.44 84 TYR A CA 1
ATOM 621 C C . TYR A 1 84 ? -6.817 3.835 0.301 1.00 95.44 84 TYR A C 1
ATOM 623 O O . TYR A 1 84 ? -6.222 3.696 1.375 1.00 95.44 84 TYR A O 1
ATOM 631 N N . HIS A 1 85 ? -7.956 4.495 0.185 1.00 94.81 85 HIS A N 1
ATOM 632 C CA . HIS A 1 85 ? -8.605 5.061 1.342 1.00 94.81 85 HIS A CA 1
ATOM 633 C C . HIS A 1 85 ? -9.123 3.962 2.271 1.00 94.81 85 HIS A C 1
ATOM 635 O O . HIS A 1 85 ? -9.532 2.867 1.863 1.00 94.81 85 HIS A O 1
ATOM 641 N N . GLY A 1 86 ? -9.077 4.259 3.563 1.00 93.81 86 GLY A N 1
ATOM 642 C CA . GLY A 1 86 ? -9.792 3.520 4.573 1.00 93.81 86 GLY A CA 1
ATOM 643 C C . GLY A 1 86 ? -11.302 3.686 4.416 1.00 93.81 86 GLY A C 1
ATOM 644 O O . GLY A 1 86 ? -11.830 4.218 3.446 1.00 93.81 86 GLY A O 1
ATOM 645 N N . GLY A 1 87 ? -12.032 3.165 5.392 1.00 93.62 87 GLY A N 1
ATOM 646 C CA . GLY A 1 87 ? -13.472 3.338 5.447 1.00 93.62 87 GLY A CA 1
ATOM 647 C C . GLY A 1 87 ? -14.143 2.202 6.189 1.00 93.62 87 GLY A C 1
ATOM 648 O O . GLY A 1 87 ? -13.521 1.197 6.533 1.00 93.62 87 GLY A O 1
ATOM 649 N N . SER A 1 88 ? -15.450 2.348 6.393 1.00 89.19 88 SER A N 1
ATOM 650 C CA . SER A 1 88 ? -16.297 1.271 6.927 1.00 89.19 88 SER A CA 1
ATOM 651 C C . SER A 1 88 ? -16.376 0.053 5.996 1.00 89.19 88 SER A C 1
ATOM 653 O O . SER A 1 88 ? -16.650 -1.055 6.451 1.00 89.19 88 SER A O 1
ATOM 655 N N . VAL A 1 89 ? -16.132 0.261 4.697 1.00 88.31 89 VAL A N 1
ATOM 656 C CA . VAL A 1 89 ? -16.057 -0.774 3.661 1.00 88.31 89 VAL A CA 1
ATOM 657 C C . VAL A 1 89 ? -14.946 -0.377 2.676 1.00 88.31 89 VAL A C 1
ATOM 659 O O . VAL A 1 89 ? -15.254 0.193 1.631 1.00 88.31 89 VAL A O 1
ATOM 662 N N . PRO A 1 90 ? -13.661 -0.594 3.013 1.00 92.12 90 PRO A N 1
ATOM 663 C CA . PRO A 1 90 ? -12.565 -0.284 2.101 1.00 92.12 90 PRO A CA 1
ATOM 664 C C . PRO A 1 90 ? -12.607 -1.230 0.895 1.00 92.12 90 PRO A C 1
ATOM 666 O O . PRO A 1 90 ? -13.013 -2.391 1.018 1.00 92.12 90 PRO A O 1
ATOM 669 N N . ASP A 1 91 ? -12.178 -0.747 -0.267 1.00 95.12 91 ASP A N 1
ATOM 670 C CA . ASP A 1 91 ? -12.127 -1.528 -1.501 1.00 95.12 91 ASP A CA 1
ATOM 671 C C . ASP A 1 91 ? -10.702 -1.611 -2.074 1.00 95.12 91 ASP A C 1
ATOM 673 O O . ASP A 1 91 ? -9.745 -1.075 -1.520 1.00 95.12 91 ASP A O 1
ATOM 677 N N . ASN A 1 92 ? -10.536 -2.387 -3.146 1.00 96.06 92 ASN A N 1
ATOM 678 C CA . ASN A 1 92 ? -9.238 -2.629 -3.775 1.00 96.06 92 ASN A CA 1
ATOM 679 C C . ASN A 1 92 ? -8.998 -1.759 -5.014 1.00 96.06 92 ASN A C 1
ATOM 681 O O . ASN A 1 92 ? -8.201 -2.139 -5.879 1.00 96.06 92 ASN A O 1
ATOM 685 N N . VAL A 1 93 ? -9.684 -0.624 -5.119 1.00 96.56 93 VAL A N 1
ATOM 686 C CA . VAL A 1 93 ? -9.475 0.375 -6.161 1.00 96.56 93 VAL A CA 1
ATOM 687 C C . VAL A 1 93 ? -8.596 1.483 -5.578 1.00 96.56 93 VAL A C 1
ATOM 689 O O . VAL A 1 93 ? -8.952 2.061 -4.561 1.00 96.56 93 VAL A O 1
ATOM 692 N N . PRO A 1 94 ? -7.432 1.786 -6.177 1.00 95.75 94 PRO A N 1
ATOM 693 C CA . PRO A 1 94 ? -6.580 2.849 -5.660 1.00 95.75 94 PRO A CA 1
ATOM 694 C C . PRO A 1 94 ? -7.226 4.221 -5.886 1.00 95.75 94 PRO A C 1
ATOM 696 O O . PRO A 1 94 ? -7.642 4.541 -7.002 1.00 95.75 94 PRO A O 1
ATOM 699 N N . ASP A 1 95 ? -7.236 5.049 -4.846 1.00 95.25 95 ASP A N 1
ATOM 700 C CA . ASP A 1 95 ? -7.714 6.433 -4.885 1.00 95.25 95 ASP A CA 1
ATOM 701 C C . ASP A 1 95 ? -6.668 7.388 -5.468 1.00 95.25 95 ASP A C 1
ATOM 703 O O . ASP A 1 95 ? -7.002 8.350 -6.164 1.00 95.25 95 ASP A O 1
ATOM 707 N N . LEU A 1 96 ? -5.386 7.103 -5.227 1.00 92.06 96 LEU A N 1
ATOM 708 C CA . LEU A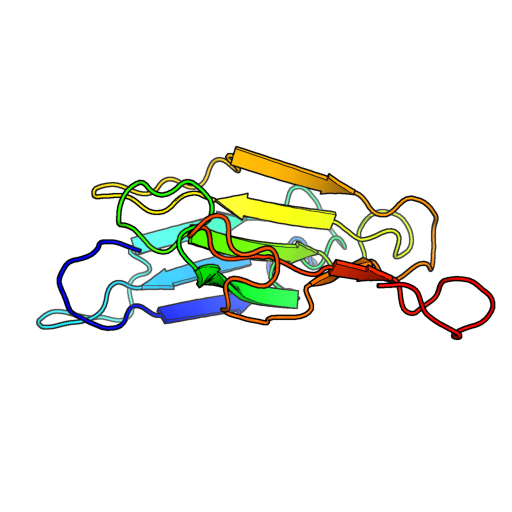 1 96 ? -4.266 7.845 -5.797 1.00 92.06 96 LEU A CA 1
ATOM 709 C C . LEU A 1 96 ? -3.164 6.889 -6.252 1.00 92.06 96 LEU A C 1
ATOM 711 O O . LEU A 1 96 ? -2.771 5.971 -5.535 1.00 92.06 96 LEU A O 1
ATOM 715 N N . VAL A 1 97 ? -2.622 7.146 -7.442 1.00 91.31 97 VAL A N 1
ATOM 716 C CA . VAL A 1 97 ? -1.455 6.437 -7.977 1.00 91.31 97 VAL A CA 1
ATOM 717 C C . VAL A 1 97 ? -0.374 7.453 -8.312 1.00 91.31 97 VAL A C 1
ATOM 719 O O . VAL A 1 97 ? -0.578 8.356 -9.123 1.00 91.31 97 VAL A O 1
ATOM 722 N N . MET A 1 98 ? 0.788 7.288 -7.694 1.00 86.44 98 MET A N 1
ATOM 723 C CA . MET A 1 98 ? 1.973 8.112 -7.899 1.00 86.44 98 MET A CA 1
ATOM 724 C C . MET A 1 98 ? 3.039 7.296 -8.627 1.00 86.44 98 MET A C 1
ATOM 726 O O . MET A 1 98 ? 3.356 6.174 -8.235 1.00 86.44 98 MET A O 1
ATOM 730 N N . ASN A 1 99 ? 3.594 7.869 -9.692 1.00 84.38 99 ASN A N 1
ATOM 731 C CA . ASN A 1 99 ? 4.644 7.250 -10.498 1.00 84.38 99 ASN A CA 1
ATOM 732 C C . ASN A 1 99 ? 5.974 7.936 -10.201 1.00 84.38 99 ASN A C 1
ATOM 734 O O . ASN A 1 99 ? 6.009 9.167 -10.130 1.00 84.38 99 ASN A O 1
ATOM 738 N N . GLY A 1 100 ? 7.061 7.171 -10.102 1.00 77.94 100 GLY A N 1
ATOM 739 C CA . GLY A 1 100 ? 8.385 7.780 -10.173 1.00 77.94 100 GLY A CA 1
ATOM 740 C C . GLY A 1 100 ? 8.650 8.383 -11.553 1.00 77.94 100 GLY A C 1
ATOM 741 O O . GLY A 1 100 ? 8.072 7.975 -12.562 1.00 77.94 100 GLY A O 1
ATOM 742 N N . GLU A 1 101 ? 9.511 9.397 -11.590 1.00 74.50 101 GLU A N 1
ATOM 743 C CA . GLU A 1 101 ? 9.710 10.231 -12.778 1.00 74.50 101 GLU A CA 1
ATOM 744 C C . GLU A 1 101 ? 10.650 9.598 -13.812 1.00 74.50 101 GLU A C 1
ATOM 746 O O . GLU A 1 101 ? 10.529 9.885 -15.005 1.00 74.50 101 GLU A O 1
ATOM 751 N N . SER A 1 102 ? 11.633 8.796 -13.389 1.00 73.62 102 SER A N 1
ATOM 752 C CA . SER A 1 102 ? 12.639 8.214 -14.286 1.00 73.62 102 SER A CA 1
ATOM 753 C C . SER A 1 102 ? 13.099 6.814 -13.856 1.00 73.62 102 SER A C 1
ATOM 755 O O . SER A 1 102 ? 13.130 6.513 -12.662 1.00 73.62 102 SER A O 1
ATOM 757 N N . PRO A 1 103 ? 13.463 5.936 -14.813 1.00 74.19 103 PRO A N 1
ATOM 758 C CA . PRO A 1 103 ? 14.026 4.621 -14.513 1.00 74.19 103 PRO A CA 1
ATOM 759 C C . PRO A 1 103 ? 15.230 4.693 -13.574 1.00 74.19 103 PRO A C 1
ATOM 761 O O . PRO A 1 103 ? 16.122 5.521 -13.767 1.00 74.19 103 PRO A O 1
ATOM 764 N N . GLY A 1 104 ? 15.270 3.802 -12.584 1.00 64.44 104 GLY A N 1
ATOM 765 C CA . GLY A 1 104 ? 16.328 3.752 -11.574 1.00 64.44 104 GLY A CA 1
ATOM 766 C C . GLY A 1 104 ? 16.236 4.817 -10.478 1.00 64.44 104 GLY A C 1
ATOM 767 O O . GLY A 1 104 ? 17.165 4.920 -9.683 1.00 64.44 104 GLY A O 1
ATOM 768 N N . ASP A 1 105 ? 15.155 5.603 -10.403 1.00 66.88 105 ASP A N 1
ATOM 769 C CA . ASP A 1 105 ? 14.943 6.562 -9.309 1.00 66.88 105 ASP A CA 1
ATOM 770 C C . ASP A 1 105 ? 14.628 5.868 -7.974 1.00 66.88 105 ASP A C 1
ATOM 772 O O . ASP A 1 105 ? 14.879 6.450 -6.913 1.00 66.88 105 ASP A O 1
ATOM 776 N N . HIS A 1 106 ? 14.121 4.629 -8.022 1.00 68.44 106 HIS A N 1
ATOM 777 C CA . HIS A 1 106 ? 13.681 3.851 -6.864 1.00 68.44 106 HIS A CA 1
ATOM 778 C C . HIS A 1 106 ? 12.718 4.643 -5.961 1.00 68.44 106 HIS A C 1
ATOM 780 O O . HIS A 1 106 ? 12.979 4.866 -4.775 1.00 68.44 106 HIS A O 1
ATOM 786 N N . PHE A 1 107 ? 11.623 5.124 -6.556 1.00 71.19 107 PHE A N 1
ATOM 787 C CA . PHE A 1 107 ? 10.561 5.847 -5.857 1.00 71.19 107 PHE A CA 1
ATOM 788 C C . PHE A 1 107 ? 9.917 4.931 -4.802 1.00 71.19 107 PHE A C 1
ATOM 790 O O . PHE A 1 107 ? 9.310 3.910 -5.126 1.00 71.19 107 PHE A O 1
ATOM 797 N N . ALA A 1 108 ? 10.104 5.248 -3.525 1.00 68.38 108 ALA A N 1
ATOM 798 C CA . ALA A 1 108 ? 9.715 4.410 -2.402 1.00 68.38 108 ALA A CA 1
ATOM 799 C C . ALA A 1 108 ? 9.147 5.264 -1.260 1.00 68.38 108 ALA A C 1
ATOM 801 O O . ALA A 1 108 ? 9.720 6.303 -0.915 1.00 68.38 108 ALA A O 1
ATOM 802 N N . PRO A 1 109 ? 8.025 4.851 -0.649 1.00 62.88 109 PRO A N 1
ATOM 803 C CA . PRO A 1 109 ? 7.441 5.590 0.459 1.00 62.88 109 PRO A CA 1
ATOM 804 C C . PRO A 1 109 ? 8.375 5.576 1.676 1.00 62.88 109 PRO A C 1
ATOM 806 O O . PRO A 1 109 ? 8.906 4.534 2.064 1.00 62.88 109 PRO A O 1
ATOM 809 N N . VAL A 1 110 ? 8.558 6.743 2.291 1.00 64.00 110 VAL A N 1
ATOM 810 C CA . VAL A 1 110 ? 9.188 6.906 3.602 1.00 64.00 110 VAL A CA 1
ATOM 811 C C . VAL A 1 110 ? 8.060 7.103 4.605 1.00 64.00 110 VAL A C 1
ATOM 813 O O . VAL A 1 110 ? 7.410 8.142 4.640 1.00 64.00 110 VAL A O 1
ATOM 816 N N . PHE A 1 111 ? 7.802 6.075 5.408 1.00 63.34 111 PHE A N 1
ATOM 817 C CA . PHE A 1 111 ? 6.675 6.076 6.336 1.00 63.34 111 PHE A CA 1
ATOM 818 C C . PHE A 1 111 ? 6.960 6.974 7.542 1.00 63.34 111 PHE A C 1
ATOM 820 O O . PHE A 1 111 ? 7.710 6.595 8.444 1.00 63.34 111 PHE A O 1
ATOM 827 N N . LEU A 1 112 ? 6.340 8.148 7.559 1.00 55.78 112 LEU A N 1
ATOM 828 C CA . LEU A 1 112 ? 6.217 9.008 8.728 1.00 55.78 112 LEU A CA 1
ATOM 829 C C . LEU A 1 112 ? 4.716 9.217 8.940 1.00 55.78 112 LEU A C 1
ATOM 831 O O . LEU A 1 112 ? 4.061 9.764 8.073 1.00 55.78 112 LEU A O 1
ATOM 835 N N . ASN A 1 113 ? 4.166 8.711 10.043 1.00 59.69 113 ASN A N 1
ATOM 836 C CA . ASN A 1 113 ? 2.759 8.925 10.399 1.00 59.69 113 ASN A CA 1
ATOM 837 C C . ASN A 1 113 ? 2.671 10.186 11.266 1.00 59.69 113 ASN A C 1
ATOM 839 O O . ASN A 1 113 ? 2.552 10.068 12.488 1.00 59.69 113 ASN A O 1
ATOM 843 N N . ASP A 1 114 ? 2.844 11.362 10.668 1.00 62.62 114 ASP A N 1
ATOM 844 C CA . ASP A 1 114 ? 2.774 12.639 11.385 1.00 62.62 114 ASP A CA 1
ATOM 845 C C . ASP A 1 114 ? 2.273 13.759 10.463 1.00 62.62 114 ASP A C 1
ATOM 847 O O . ASP A 1 114 ? 2.406 13.658 9.245 1.00 62.62 114 ASP A O 1
ATOM 851 N N . ASP A 1 115 ? 1.713 14.807 11.058 1.00 70.88 115 ASP A N 1
ATOM 852 C CA . ASP A 1 115 ? 1.297 16.046 10.385 1.00 70.88 115 ASP A CA 1
ATOM 853 C C . ASP A 1 115 ? 2.490 17.016 10.392 1.00 70.88 115 ASP A C 1
ATOM 855 O O . ASP A 1 115 ? 2.830 17.621 11.416 1.00 70.88 115 ASP A O 1
ATOM 859 N N . PHE A 1 116 ? 3.201 17.093 9.271 1.00 74.19 116 PHE A N 1
ATOM 860 C CA . PHE A 1 116 ? 4.415 17.888 9.120 1.00 74.19 116 PHE A CA 1
ATOM 861 C C . PHE A 1 116 ? 4.140 19.324 8.680 1.00 74.19 116 PHE A C 1
ATOM 863 O O . PHE A 1 116 ? 4.934 20.208 9.033 1.00 74.19 116 PHE A O 1
ATOM 870 N N . ASP A 1 117 ? 3.083 19.577 7.910 1.00 73.00 117 ASP A N 1
ATOM 871 C CA . ASP A 1 117 ? 2.761 20.921 7.421 1.00 73.00 117 ASP A CA 1
ATOM 872 C C . ASP A 1 117 ? 1.761 21.697 8.309 1.00 73.00 117 ASP A C 1
ATOM 874 O O . ASP A 1 117 ? 1.658 22.928 8.205 1.00 73.00 117 ASP A O 1
ATOM 878 N N . GLY A 1 118 ? 1.163 21.019 9.291 1.00 74.50 118 GLY A N 1
ATOM 879 C CA . GLY A 1 118 ? 0.306 21.582 10.327 1.00 74.50 118 GLY A CA 1
ATOM 880 C C . GLY A 1 118 ? -1.143 21.780 9.889 1.00 74.50 118 GLY A C 1
ATOM 881 O O . GLY A 1 118 ? -1.857 22.576 10.518 1.00 74.50 118 GLY A O 1
ATOM 882 N N . ASP A 1 119 ? -1.578 21.129 8.811 1.00 73.50 119 ASP A N 1
ATOM 883 C CA . ASP A 1 119 ? -2.936 21.222 8.283 1.00 73.50 119 ASP A CA 1
ATOM 884 C C . ASP A 1 119 ? -3.924 20.225 8.921 1.00 73.50 119 ASP A C 1
ATOM 886 O O . ASP A 1 119 ? -5.128 20.288 8.652 1.00 73.50 119 ASP A O 1
ATOM 890 N N . SER A 1 120 ? -3.451 19.424 9.883 1.00 74.44 120 SER A N 1
ATOM 891 C CA . SER A 1 120 ? -4.180 18.360 10.585 1.00 74.44 120 SER A CA 1
ATOM 892 C C . SER A 1 120 ? -4.447 17.097 9.759 1.00 74.44 120 SER A C 1
ATOM 894 O O . SER A 1 120 ? -5.254 16.273 10.199 1.00 74.44 120 SER A O 1
ATOM 896 N N . TYR A 1 121 ? -3.779 16.919 8.616 1.00 66.50 121 TYR A N 1
ATOM 897 C CA . TYR A 1 121 ? -3.799 15.689 7.822 1.00 66.50 121 TYR A CA 1
ATOM 898 C C . TYR A 1 121 ? -2.492 14.912 8.026 1.00 66.50 121 TYR A C 1
ATOM 900 O O . TYR A 1 121 ? -1.453 15.473 8.365 1.00 66.50 121 TYR A O 1
ATOM 908 N N . SER A 1 122 ? -2.538 13.584 7.882 1.00 68.50 122 SER A N 1
ATOM 909 C CA . SER A 1 122 ? -1.297 12.798 7.923 1.00 68.50 122 SER A CA 1
ATOM 910 C C . SER A 1 122 ? -0.500 13.039 6.642 1.00 68.50 122 SER A C 1
ATOM 912 O O . SER A 1 122 ? -1.020 12.820 5.548 1.00 68.50 122 SER A O 1
ATOM 914 N N . ASP A 1 123 ? 0.766 13.434 6.768 1.00 63.84 123 ASP A N 1
ATOM 915 C CA . ASP A 1 123 ? 1.644 13.620 5.617 1.00 63.84 123 ASP A CA 1
ATOM 916 C C . ASP A 1 123 ? 2.301 12.307 5.186 1.00 63.84 123 ASP A C 1
ATOM 918 O O . ASP A 1 123 ? 2.753 11.502 6.000 1.00 63.84 123 ASP A O 1
ATOM 922 N N . VAL A 1 124 ? 2.438 12.115 3.872 1.00 67.25 124 VAL A N 1
ATOM 923 C CA . VAL A 1 124 ? 3.170 10.984 3.289 1.00 67.25 124 VAL A CA 1
ATOM 924 C C . VAL A 1 124 ? 4.390 11.503 2.539 1.00 67.25 124 VAL A C 1
ATOM 926 O O . VAL A 1 124 ? 4.271 12.189 1.526 1.00 67.25 124 VAL A O 1
ATOM 929 N N . PHE A 1 125 ? 5.582 11.100 2.982 1.00 67.31 125 PHE A N 1
ATOM 930 C CA . PHE A 1 125 ? 6.824 11.364 2.257 1.00 67.31 125 PHE A CA 1
ATOM 931 C C . PHE A 1 125 ? 7.154 10.201 1.329 1.00 67.31 125 PHE A C 1
ATOM 933 O O . PHE A 1 125 ? 7.049 9.031 1.701 1.00 67.31 125 PHE A O 1
ATOM 940 N N . ILE A 1 126 ? 7.613 10.506 0.119 1.00 64.06 126 ILE A N 1
ATOM 941 C CA . ILE A 1 126 ? 8.070 9.494 -0.832 1.00 64.06 126 ILE A CA 1
ATOM 942 C C . ILE A 1 126 ? 9.453 9.890 -1.322 1.00 64.06 126 ILE A C 1
ATOM 944 O O . ILE A 1 126 ? 9.633 10.934 -1.938 1.00 64.06 126 ILE A O 1
ATOM 948 N N . GLY A 1 127 ? 10.439 9.049 -1.028 1.00 59.06 127 GLY A N 1
ATOM 949 C CA . GLY A 1 127 ? 11.817 9.267 -1.435 1.00 59.06 127 GLY A CA 1
ATOM 950 C C . GLY A 1 127 ? 12.117 8.602 -2.773 1.00 59.06 127 GLY A C 1
ATOM 951 O O . GLY A 1 127 ? 11.659 7.501 -3.047 1.00 59.06 127 GLY A O 1
ATOM 952 N N . ALA A 1 128 ? 12.952 9.231 -3.589 1.00 64.25 128 ALA A N 1
ATOM 953 C CA . ALA A 1 128 ? 13.574 8.624 -4.763 1.00 64.25 128 ALA A CA 1
ATOM 954 C C . ALA A 1 128 ? 15.082 8.547 -4.515 1.00 64.25 128 ALA A C 1
ATOM 956 O O . ALA A 1 128 ? 15.797 9.536 -4.701 1.00 64.25 128 ALA A O 1
ATOM 957 N N . TRP A 1 129 ? 15.573 7.411 -4.013 1.00 61.00 129 TRP A N 1
ATOM 958 C CA . TRP A 1 129 ? 16.958 7.299 -3.537 1.00 61.00 129 TRP A CA 1
ATOM 959 C C . TRP A 1 129 ? 17.979 7.045 -4.650 1.00 61.00 129 TRP A C 1
ATOM 961 O O . TRP A 1 129 ? 19.156 7.363 -4.476 1.00 61.00 129 TRP A O 1
ATOM 971 N N . GLY A 1 130 ? 17.551 6.537 -5.806 1.00 56.16 130 GLY A N 1
ATOM 972 C CA . GLY A 1 130 ? 18.415 6.340 -6.972 1.00 56.16 130 GLY A CA 1
ATOM 973 C C . GLY A 1 130 ? 18.740 7.627 -7.737 1.00 56.16 130 GLY A C 1
ATOM 974 O O . GLY A 1 130 ? 19.765 7.703 -8.424 1.00 56.16 130 GLY A O 1
ATOM 975 N N . LYS A 1 131 ? 17.935 8.677 -7.536 1.00 52.75 131 LYS A N 1
ATOM 976 C CA . LYS A 1 131 ? 18.090 9.986 -8.181 1.00 52.75 131 LYS A CA 1
ATOM 977 C C . LYS A 1 131 ? 19.467 10.609 -7.882 1.00 52.75 131 LYS A C 1
ATOM 979 O O . LYS A 1 131 ? 19.973 10.563 -6.756 1.00 52.75 131 LYS A O 1
ATOM 984 N N . ASP A 1 132 ? 20.080 11.206 -8.907 1.00 54.03 132 ASP A N 1
ATOM 985 C CA . ASP A 1 132 ? 21.379 11.906 -8.866 1.00 54.03 132 ASP A CA 1
ATOM 986 C C . ASP A 1 132 ? 22.586 11.067 -8.365 1.00 54.03 132 ASP A C 1
ATOM 988 O O . ASP A 1 132 ? 23.361 11.525 -7.521 1.00 54.03 132 ASP A O 1
ATOM 992 N N . ASN A 1 133 ? 22.805 9.864 -8.919 1.00 53.59 133 ASN A N 1
ATOM 993 C CA . ASN A 1 133 ? 23.885 8.935 -8.522 1.00 53.59 133 ASN A CA 1
ATOM 994 C C . ASN A 1 133 ? 23.803 8.525 -7.038 1.00 53.59 133 ASN A C 1
ATOM 996 O O . ASN A 1 133 ? 24.781 8.667 -6.297 1.00 53.59 133 ASN A O 1
ATOM 1000 N N . SER A 1 134 ? 22.636 8.041 -6.603 1.00 52.75 134 SER A N 1
ATOM 1001 C CA . SER A 1 134 ? 22.397 7.575 -5.226 1.00 52.75 134 SER A CA 1
ATOM 1002 C C . SER A 1 134 ? 22.472 8.670 -4.151 1.00 52.75 134 SER A C 1
ATOM 1004 O O . SER A 1 134 ? 22.753 8.381 -2.987 1.00 52.75 134 SER A O 1
ATOM 1006 N N . LYS A 1 135 ? 22.263 9.940 -4.520 1.00 50.78 135 LYS A N 1
ATOM 1007 C CA . LYS A 1 135 ? 22.216 11.051 -3.551 1.00 50.78 135 LYS A CA 1
ATOM 1008 C C . LYS A 1 135 ? 20.833 11.244 -2.940 1.00 50.78 135 LYS A C 1
ATOM 1010 O O . LYS A 1 135 ? 20.747 11.863 -1.884 1.00 50.78 135 LYS A O 1
ATOM 1015 N N . GLY A 1 136 ? 19.808 10.680 -3.575 1.00 44.78 136 GLY A N 1
ATOM 1016 C CA . GLY A 1 136 ? 18.425 10.698 -3.129 1.00 44.78 136 GLY A CA 1
ATOM 1017 C C . GLY A 1 136 ? 17.777 12.083 -3.149 1.00 44.78 136 GLY A C 1
ATOM 1018 O O . GLY A 1 136 ? 18.438 13.111 -2.997 1.00 44.78 136 GLY A O 1
ATOM 1019 N N . LYS A 1 137 ? 16.460 12.120 -3.343 1.00 46.62 137 LYS A N 1
ATOM 1020 C CA . LYS A 1 137 ? 15.615 13.286 -3.045 1.00 46.62 137 LYS A CA 1
ATOM 1021 C C . LYS A 1 137 ? 14.380 12.815 -2.282 1.00 46.62 137 LYS A C 1
ATOM 1023 O O . LYS A 1 137 ? 13.852 11.754 -2.608 1.00 46.62 137 LYS A O 1
ATOM 1028 N N . ALA A 1 138 ? 13.996 13.579 -1.264 1.00 47.47 138 ALA A N 1
ATOM 1029 C CA . ALA A 1 138 ? 12.705 13.496 -0.588 1.00 47.47 138 ALA A CA 1
ATOM 1030 C C . ALA A 1 138 ? 11.825 14.645 -1.086 1.00 47.47 138 ALA A C 1
ATOM 1032 O O . ALA A 1 138 ? 12.418 15.679 -1.488 1.00 47.47 138 ALA A O 1
#

Secondary structure (DSSP, 8-state):
---SSS--EEEEETTHHHHTBEEEEE--STT--SS-SEEEE-SSTT--EEEEEEEEE-SS-SSS-EEEEEETTTTTTT-EEEEE---SS--SS-SEEEE-SSTT--EEEEEEEE-SSSSSSPEEEEEESSHHHHT-B-

Foldseek 3Di:
DQLPPFDKDKAWDQPPPQRQIKIFIWDGDDPTDPDGPAIATHPDHLQSKRPDKDFQQQQPPPNFTKIKIKRQCPPQRQIKIFIWHYYNRTYRDTPDIDTRDDHQQRWAKDDDQDDPPPPPGGDIDIKRQRPPPRNIDD

Sequence (138 aa):
MNADGCPDVIVGAYSYGNNTGRAYLYFGGNGMDNVADLIMTGEGIDNYFGAYANTAGDVNNDGYSDIIVGADEFDHSTNKVYIYHGGSVPDNVPDLVMNGESPGDHFAPVFLNDDFDGDSYSDVFIGAWGKDNSKGKA

Radius of gyration: 15.1 Å; Cα contacts (8 Å, |Δi|>4): 396; chains: 1; bounding box: 40×38×34 Å

pLDDT: mean 83.2, std 13.88, range [44.78, 97.88]